Protein AF-A0A1A9Z6Q9-F1 (afdb_monomer)

Foldseek 3Di:
DQDDDDDDDDDDDDDDDDDDDDDDDDDDDPPPPCPVVVVPPQPDPPADAAEDADAPDHDPDPCVPQVSQQVSQQVLCVVLVHDDRGGHCDDDPVDDNLVPDDPVQQQHFYAYPVRHTQGNGNVRCVVPPVNDGPDDDQHHHSVGDRPHPDPD

Secondary structure (DSSP, 8-state):
----------------------------------HHHHTSSPPPTTS--EE--B-SS---S-SSHHHHHHHHHHHHHHHTT--S-------BTTB-GGGSS-GGGTTSPEE-TTS-EEES-HHHHTSSS-S--SS----B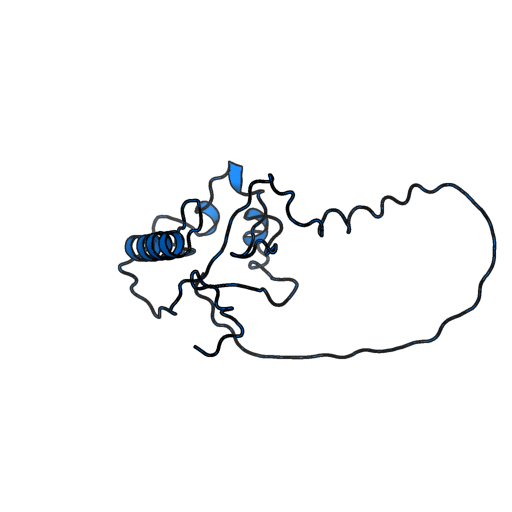BTTS-BTTTS--

InterPro domains:
  IPR010515 Collagenase NC10/endostatin [PF06482] (50-151)
  IPR016186 C-type lectin-like/link domain superfamily [G3DSA:3.10.100.10] (43-152)
  IPR016187 C-type lectin fold [SSF56436] (48-151)

pLDDT: mean 75.84, std 22.82, range [26.97, 97.06]

Organism: Glossina pallidipes (NCBI:txid7398)

Sequence (152 aa):
MIVRHKMGLGTLVPIATPAPPTTIAPPIRIDIQSSNLLNNLPPLLNTPTLRIAALNEPYIGDLQGIRGADFACYRQGRRAGLLGTFKAFLSSRVQNLDSIVRAADRELPVVNTRGDVLFNSWKGIFNGQGGFFSQAPRIYSFSGKNVLTDPL

Structure (mmCIF, N/CA/C/O backbone):
data_AF-A0A1A9Z6Q9-F1
#
_entry.id   AF-A0A1A9Z6Q9-F1
#
loop_
_atom_site.group_PDB
_atom_site.id
_atom_site.type_symbol
_atom_site.label_atom_id
_atom_site.label_alt_id
_atom_site.label_comp_id
_atom_site.label_asym_id
_atom_site.label_entity_id
_atom_site.label_seq_id
_atom_site.pdbx_PDB_ins_code
_atom_site.Cartn_x
_atom_site.Cartn_y
_atom_site.Cartn_z
_atom_site.occupancy
_atom_site.B_iso_or_equiv
_atom_site.auth_seq_id
_atom_site.auth_comp_id
_atom_site.auth_asym_id
_atom_site.auth_atom_id
_atom_site.pdbx_PDB_model_num
ATOM 1 N N . MET A 1 1 ? 2.642 -4.699 -2.115 1.00 37.19 1 MET A N 1
ATOM 2 C CA . MET A 1 1 ? 3.098 -6.015 -1.619 1.00 37.19 1 MET A CA 1
ATOM 3 C C . MET A 1 1 ? 3.019 -7.007 -2.773 1.00 37.19 1 MET A C 1
ATOM 5 O O . MET A 1 1 ? 1.931 -7.191 -3.301 1.00 37.19 1 MET A O 1
ATOM 9 N N . ILE A 1 2 ? 4.151 -7.556 -3.229 1.00 30.45 2 ILE A N 1
ATOM 10 C CA . ILE A 1 2 ? 4.178 -8.693 -4.166 1.00 30.45 2 ILE A CA 1
ATOM 11 C C . ILE A 1 2 ? 4.414 -9.925 -3.299 1.00 30.45 2 ILE A C 1
ATOM 13 O O . ILE A 1 2 ? 5.511 -10.099 -2.781 1.00 30.45 2 ILE A O 1
ATOM 17 N N . VAL A 1 3 ? 3.378 -10.735 -3.084 1.00 29.14 3 VAL A N 1
ATOM 18 C CA . VAL A 1 3 ? 3.515 -12.030 -2.409 1.00 29.14 3 VAL A CA 1
ATOM 19 C C . VAL A 1 3 ? 2.692 -13.057 -3.168 1.00 29.14 3 VAL A C 1
ATOM 21 O O . VAL A 1 3 ? 1.471 -12.966 -3.233 1.00 29.14 3 VAL A O 1
ATOM 24 N N . ARG A 1 4 ? 3.387 -14.056 -3.710 1.00 26.97 4 ARG A N 1
ATOM 25 C CA . ARG A 1 4 ? 2.851 -15.404 -3.887 1.00 26.97 4 ARG A CA 1
ATOM 26 C C . ARG A 1 4 ? 3.452 -16.268 -2.783 1.00 26.97 4 ARG A C 1
ATOM 28 O O . ARG A 1 4 ? 4.666 -16.255 -2.622 1.00 26.97 4 ARG A O 1
ATOM 35 N N . HIS A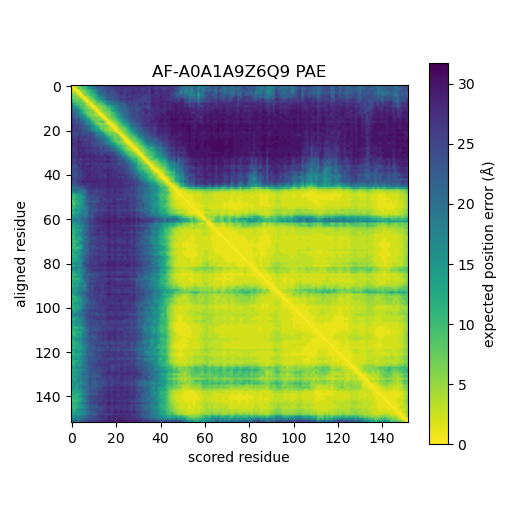 1 5 ? 2.620 -17.016 -2.068 1.00 27.88 5 HIS A N 1
ATOM 36 C CA . HIS A 1 5 ? 2.979 -18.251 -1.360 1.00 27.88 5 HIS A CA 1
ATOM 37 C C . HIS A 1 5 ? 1.819 -19.236 -1.547 1.00 27.88 5 HIS A C 1
ATOM 39 O O . HIS A 1 5 ? 0.667 -18.810 -1.643 1.00 27.88 5 HIS A O 1
ATOM 45 N N . LYS A 1 6 ? 2.116 -20.538 -1.646 1.00 27.81 6 LYS A N 1
ATOM 46 C CA . LYS A 1 6 ? 1.116 -21.594 -1.862 1.00 27.81 6 LYS A CA 1
ATOM 47 C C . LYS A 1 6 ? 1.335 -22.779 -0.908 1.00 27.81 6 LYS A C 1
ATOM 49 O O . LYS A 1 6 ? 2.479 -23.148 -0.672 1.00 27.81 6 LYS A O 1
ATOM 54 N N . MET A 1 7 ? 0.202 -23.405 -0.544 1.00 31.34 7 MET A N 1
ATOM 55 C CA . MET A 1 7 ? -0.038 -24.711 0.122 1.00 31.34 7 MET A CA 1
ATOM 56 C C . MET A 1 7 ? 0.118 -24.726 1.661 1.00 31.34 7 MET A C 1
ATOM 58 O O . MET A 1 7 ? 1.108 -24.230 2.170 1.00 31.34 7 MET A O 1
ATOM 62 N N . GLY A 1 8 ? -0.790 -25.281 2.476 1.00 33.50 8 GLY A N 1
ATOM 63 C CA . GLY A 1 8 ? -1.996 -26.080 2.227 1.00 33.50 8 GLY A CA 1
ATOM 64 C C . GLY A 1 8 ? -2.781 -26.350 3.532 1.00 33.50 8 GLY A C 1
ATOM 65 O O . GLY A 1 8 ? -2.289 -26.081 4.624 1.00 33.50 8 GLY A O 1
ATOM 66 N N . LEU A 1 9 ? -4.022 -26.822 3.365 1.00 38.41 9 LEU A N 1
ATOM 67 C CA . LEU A 1 9 ? -5.091 -27.054 4.350 1.00 38.41 9 LEU A CA 1
ATOM 68 C C . LEU A 1 9 ? -4.751 -28.004 5.518 1.00 38.41 9 LEU A C 1
ATOM 70 O O . LEU A 1 9 ? -4.045 -28.990 5.333 1.00 38.41 9 LEU A O 1
ATOM 74 N N . GLY A 1 10 ? -5.439 -27.805 6.651 1.00 32.44 10 GLY A N 1
ATOM 75 C CA . GLY A 1 10 ? -5.636 -28.828 7.686 1.00 32.44 10 GLY A CA 1
ATOM 76 C C . GLY A 1 10 ? -6.723 -28.447 8.702 1.00 32.44 10 GLY A C 1
ATOM 77 O O . GLY A 1 10 ? -6.461 -27.725 9.655 1.00 32.44 10 GLY A O 1
ATOM 78 N N . THR A 1 11 ? -7.951 -28.913 8.472 1.00 43.56 11 THR A N 1
ATOM 79 C CA . THR A 1 11 ? -9.120 -28.894 9.377 1.00 43.56 11 THR A CA 1
ATOM 80 C C . THR A 1 11 ? -9.084 -30.071 10.348 1.00 43.56 11 THR A C 1
ATOM 82 O O . THR A 1 11 ? -8.776 -31.144 9.853 1.00 43.56 11 THR A O 1
ATOM 85 N N . LEU A 1 12 ? -9.531 -29.929 11.608 1.00 32.19 12 LEU A N 1
ATOM 86 C CA . LEU A 1 12 ? -10.375 -30.912 12.328 1.00 32.19 12 LEU A CA 1
ATOM 87 C C . LEU A 1 12 ? -11.054 -30.276 13.574 1.00 32.19 12 LEU A C 1
ATOM 89 O O . LEU A 1 12 ? -10.412 -29.620 14.386 1.00 32.19 12 LEU A O 1
ATOM 93 N N . VAL A 1 13 ? -12.357 -30.526 13.716 1.00 32.69 13 VAL A N 1
ATOM 94 C CA . VAL A 1 13 ? -13.223 -30.497 14.930 1.00 32.69 13 VAL A CA 1
ATOM 95 C C . VAL A 1 13 ? -13.908 -31.904 14.918 1.00 32.69 13 VAL A C 1
ATOM 97 O O . VAL A 1 13 ? -13.853 -32.508 13.839 1.00 32.69 13 VAL A O 1
ATOM 100 N N . PRO A 1 14 ? -14.591 -32.475 15.952 1.00 44.88 14 PRO A N 1
ATOM 101 C CA . PRO A 1 14 ? -15.122 -31.839 17.168 1.00 44.88 14 PRO A CA 1
ATOM 102 C C . PRO A 1 14 ? -15.319 -32.725 18.457 1.00 44.88 14 PRO A C 1
ATOM 104 O O . PRO A 1 14 ? -14.936 -33.887 18.499 1.00 44.88 14 PRO A O 1
ATOM 107 N N . ILE A 1 15 ? -16.028 -32.139 19.451 1.00 35.69 15 ILE A N 1
ATOM 108 C CA . ILE A 1 15 ? -16.927 -32.699 20.511 1.00 35.69 15 ILE A CA 1
ATOM 109 C C . ILE A 1 15 ? -16.360 -33.296 21.826 1.00 35.69 15 ILE A C 1
ATOM 111 O O . ILE A 1 15 ? -15.715 -34.337 21.831 1.00 35.69 15 ILE A O 1
ATOM 115 N N . ALA A 1 16 ? -16.827 -32.733 22.962 1.00 31.05 16 ALA A N 1
ATOM 116 C CA . ALA A 1 16 ? -17.343 -33.494 24.114 1.00 31.05 16 ALA A CA 1
ATOM 117 C C . ALA A 1 16 ? -18.431 -32.716 24.917 1.00 31.05 16 ALA A C 1
ATOM 119 O O . ALA A 1 16 ? -18.343 -31.510 25.121 1.00 31.05 16 ALA A O 1
ATOM 120 N N . THR A 1 17 ? -19.450 -33.490 25.296 1.00 41.88 17 THR A N 1
ATOM 121 C CA . THR A 1 17 ? -20.782 -33.398 25.958 1.00 41.88 17 THR A CA 1
ATOM 122 C C . THR A 1 17 ? -20.959 -32.494 27.219 1.00 41.88 17 THR A C 1
ATOM 124 O O . THR A 1 17 ? -19.973 -32.208 27.892 1.00 41.88 17 THR A O 1
ATOM 127 N N . PRO A 1 18 ? -22.202 -32.070 27.592 1.00 47.00 18 PRO A N 1
ATOM 128 C CA . PRO A 1 18 ? -22.478 -31.097 28.667 1.00 47.00 18 PRO A CA 1
ATOM 129 C C . PRO A 1 18 ? -22.797 -31.725 30.043 1.00 47.00 18 PRO A C 1
ATOM 131 O O . PRO A 1 18 ? -23.214 -32.879 30.120 1.00 47.00 18 PRO A O 1
ATOM 134 N N . ALA A 1 19 ? -22.692 -30.933 31.123 1.00 43.47 19 ALA A N 1
ATOM 135 C CA . ALA A 1 19 ? -23.147 -31.288 32.479 1.00 43.47 19 ALA A CA 1
ATOM 136 C C . ALA A 1 19 ? -24.051 -30.190 33.116 1.00 43.47 19 ALA A C 1
ATOM 138 O O . ALA A 1 19 ? -23.933 -29.029 32.719 1.00 43.47 19 ALA A O 1
ATOM 139 N N . PRO A 1 20 ? -24.965 -30.534 34.059 1.00 52.41 20 PRO A N 1
ATOM 140 C CA . PRO A 1 20 ? -26.123 -29.719 34.488 1.00 52.41 20 PRO A CA 1
ATOM 141 C C . PRO A 1 20 ? -25.840 -28.724 35.645 1.00 52.41 20 PRO A C 1
ATOM 143 O O . PRO A 1 20 ? -24.726 -28.703 36.165 1.00 52.41 20 PRO A O 1
ATOM 146 N N . PRO A 1 21 ? -26.827 -27.888 36.056 1.00 47.69 21 PRO A N 1
ATOM 147 C CA . PRO A 1 21 ? -26.588 -26.612 36.733 1.00 47.69 21 PRO A CA 1
ATOM 148 C C . PRO A 1 21 ? -26.624 -26.694 38.266 1.00 47.69 21 PRO A C 1
ATOM 150 O O . PRO A 1 21 ? -27.424 -27.434 38.837 1.00 47.69 21 PRO A O 1
ATOM 153 N N . THR A 1 22 ? -25.866 -25.813 38.929 1.00 37.69 22 THR A N 1
ATOM 154 C CA . THR A 1 22 ? -26.071 -25.496 40.351 1.00 37.69 22 THR A CA 1
ATOM 155 C C . THR A 1 22 ? -26.124 -23.983 40.557 1.00 37.69 22 THR A C 1
ATOM 157 O O . THR A 1 22 ? -25.168 -23.257 40.292 1.00 37.69 22 THR A O 1
ATOM 160 N N . THR A 1 23 ? -27.287 -23.526 41.013 1.00 50.69 23 THR A N 1
ATOM 161 C CA . THR A 1 23 ? -27.667 -22.147 41.333 1.00 50.69 23 THR A CA 1
ATOM 162 C C . THR A 1 23 ? -26.996 -21.648 42.611 1.00 50.69 23 THR A C 1
ATOM 164 O O . THR A 1 23 ? -27.280 -22.192 43.674 1.00 50.69 23 THR A O 1
ATOM 167 N N . ILE A 1 24 ? -26.211 -20.565 42.537 1.00 40.47 24 ILE A N 1
ATOM 168 C CA . ILE A 1 24 ? -25.920 -19.650 43.661 1.00 40.47 24 ILE A CA 1
ATOM 169 C C . ILE A 1 24 ? -25.739 -18.224 43.087 1.00 40.47 24 ILE A C 1
ATOM 171 O O . ILE A 1 24 ? -24.957 -18.031 42.159 1.00 40.47 24 ILE A O 1
ATOM 175 N N . ALA A 1 25 ? -26.464 -17.228 43.606 1.00 41.38 25 ALA A N 1
ATOM 176 C CA . ALA A 1 25 ? -26.351 -15.798 43.254 1.00 41.38 25 ALA A CA 1
ATOM 177 C C . ALA A 1 25 ? -25.582 -15.009 44.344 1.00 41.38 25 ALA A C 1
ATOM 179 O O . ALA A 1 25 ? -25.429 -15.529 45.447 1.00 41.38 25 ALA A O 1
ATOM 180 N N . PRO A 1 26 ? -25.283 -13.705 44.169 1.00 48.94 26 PRO A N 1
ATOM 181 C CA . PRO A 1 26 ? -24.398 -13.042 43.206 1.00 48.94 26 PRO A CA 1
ATOM 182 C C . PRO A 1 26 ? -23.168 -12.417 43.923 1.00 48.94 26 PRO A C 1
ATOM 184 O O . PRO A 1 26 ? -23.146 -12.263 45.143 1.00 48.94 26 PRO A O 1
ATOM 187 N N . PRO A 1 27 ? -22.154 -11.954 43.179 1.00 40.78 27 PRO A N 1
ATOM 188 C CA . PRO A 1 27 ? -21.898 -10.514 43.248 1.00 40.78 27 PRO A CA 1
ATOM 189 C C . PRO A 1 27 ? -21.729 -9.926 41.848 1.00 40.78 27 PRO A C 1
ATOM 191 O O . PRO A 1 27 ? -21.252 -10.598 40.935 1.00 40.78 27 PRO A O 1
ATOM 194 N N . ILE A 1 28 ? -22.118 -8.661 41.679 1.00 53.53 28 ILE A N 1
ATOM 195 C CA . ILE A 1 28 ? -21.911 -7.895 40.446 1.00 53.53 28 ILE A CA 1
ATOM 196 C C . ILE A 1 28 ? -20.404 -7.825 40.187 1.00 53.53 28 ILE A C 1
ATOM 198 O O . ILE A 1 28 ? -19.689 -7.003 40.756 1.00 53.53 28 ILE A O 1
ATOM 202 N N . ARG A 1 29 ? -19.913 -8.729 39.341 1.00 44.91 29 ARG A N 1
ATOM 203 C CA . ARG A 1 29 ? -18.608 -8.618 38.706 1.00 44.91 29 ARG A CA 1
ATOM 204 C C . ARG A 1 29 ? -18.844 -7.839 37.426 1.00 44.91 29 ARG A C 1
ATOM 206 O O . ARG A 1 29 ? -19.528 -8.319 36.527 1.00 44.91 29 ARG A O 1
ATOM 213 N N . ILE A 1 30 ? -18.320 -6.620 37.370 1.00 46.00 30 ILE A N 1
ATOM 214 C CA . ILE A 1 30 ? -18.163 -5.907 36.105 1.00 46.00 30 ILE A CA 1
ATOM 215 C C . ILE A 1 30 ? -17.128 -6.722 35.334 1.00 46.00 30 ILE A C 1
ATOM 217 O O . ILE A 1 30 ? -15.929 -6.612 35.579 1.00 46.00 30 ILE A O 1
ATOM 221 N N . ASP A 1 31 ? -17.608 -7.633 34.498 1.00 40.50 31 ASP A N 1
ATOM 222 C CA . ASP A 1 31 ? -16.761 -8.460 33.658 1.00 40.50 31 ASP A CA 1
ATOM 223 C C . ASP A 1 31 ? -16.181 -7.535 32.586 1.00 40.50 31 ASP A C 1
ATOM 225 O O . ASP A 1 31 ? -16.846 -7.162 31.618 1.00 40.50 31 ASP A O 1
ATOM 229 N N . ILE A 1 32 ? -14.936 -7.097 32.782 1.00 45.34 32 ILE A N 1
ATOM 230 C CA . ILE A 1 32 ? -14.158 -6.386 31.765 1.00 45.34 32 ILE A CA 1
ATOM 231 C C . ILE A 1 32 ? -13.729 -7.429 30.716 1.00 45.34 32 ILE A C 1
ATOM 233 O O . ILE A 1 32 ? -12.554 -7.711 30.519 1.00 45.34 32 ILE A O 1
ATOM 237 N N . GLN A 1 33 ? -14.706 -8.039 30.042 1.00 46.81 33 GLN A N 1
ATOM 238 C CA . GLN A 1 33 ? -14.521 -8.869 28.848 1.00 46.81 33 GLN A CA 1
ATOM 239 C C . GLN A 1 33 ? -14.579 -8.016 27.570 1.00 46.81 33 GLN A C 1
ATOM 241 O O . GLN A 1 33 ? -14.944 -8.479 26.492 1.00 46.81 33 GLN A O 1
ATOM 246 N N . SER A 1 34 ? -14.225 -6.736 27.661 1.00 43.78 34 SER A N 1
ATOM 247 C CA . SER A 1 34 ? -14.237 -5.805 26.532 1.00 43.78 34 SER A CA 1
ATOM 248 C C . SER A 1 34 ? -12.977 -5.880 25.660 1.00 43.78 34 SER A C 1
ATOM 250 O O . SER A 1 34 ? -12.968 -5.320 24.566 1.00 43.78 34 SER A O 1
ATOM 252 N N . SER A 1 35 ? -11.937 -6.619 26.060 1.00 49.16 35 SER A N 1
ATOM 253 C CA . SER A 1 35 ? -10.685 -6.720 25.291 1.00 49.16 35 SER A CA 1
ATOM 254 C C . SER A 1 35 ? -10.853 -7.405 23.928 1.00 49.16 35 SER A C 1
ATOM 256 O O . SER A 1 35 ? -10.179 -7.028 22.974 1.00 49.16 35 SER A O 1
ATOM 258 N N . ASN A 1 36 ? -11.792 -8.347 23.792 1.00 49.88 36 ASN A N 1
ATOM 259 C CA . ASN A 1 36 ? -12.060 -9.019 22.512 1.00 49.88 36 ASN A CA 1
ATOM 260 C C . ASN A 1 36 ? -13.033 -8.248 21.607 1.00 49.88 36 ASN A C 1
ATOM 262 O O . ASN A 1 36 ? -13.039 -8.456 20.396 1.00 49.88 36 ASN A O 1
ATOM 266 N N . LEU A 1 37 ? -13.833 -7.337 22.172 1.00 50.47 37 LEU A N 1
ATOM 267 C CA . LEU A 1 37 ? -14.756 -6.496 21.405 1.00 50.47 37 LEU A CA 1
ATOM 268 C C . LEU A 1 37 ? -14.072 -5.236 20.860 1.00 50.47 37 LEU A C 1
ATOM 270 O O . LEU A 1 37 ? -14.434 -4.783 19.778 1.00 50.47 37 LEU A O 1
ATOM 274 N N . LEU A 1 38 ? -13.045 -4.712 21.543 1.00 47.94 38 LEU A N 1
ATOM 275 C CA . LEU A 1 38 ? -12.249 -3.596 21.015 1.00 47.94 38 LEU A CA 1
ATOM 276 C C . LEU A 1 38 ? -11.470 -3.966 19.743 1.00 47.94 38 LEU A C 1
ATOM 278 O O . LEU A 1 38 ? -11.260 -3.107 18.892 1.00 47.94 38 LEU A O 1
ATOM 282 N N . ASN A 1 39 ? -11.079 -5.233 19.592 1.00 54.06 39 ASN A N 1
ATOM 283 C CA . ASN A 1 39 ? -10.263 -5.687 18.461 1.00 54.06 39 ASN A CA 1
ATOM 284 C C . ASN A 1 39 ? -11.080 -5.981 17.190 1.00 54.06 39 ASN A C 1
ATOM 286 O O . ASN A 1 39 ? -10.504 -6.097 16.111 1.00 54.06 39 ASN A O 1
ATOM 290 N N . ASN A 1 40 ? -12.408 -6.087 17.315 1.00 48.06 40 ASN A N 1
ATOM 291 C CA . ASN A 1 40 ? -13.311 -6.510 16.239 1.00 48.06 40 ASN A CA 1
ATOM 292 C C . ASN A 1 40 ? -14.329 -5.436 15.828 1.00 48.06 40 ASN A C 1
ATOM 294 O O . ASN A 1 40 ? -15.210 -5.710 15.011 1.00 48.06 40 ASN A O 1
ATOM 298 N N . LEU A 1 41 ? -14.233 -4.220 16.371 1.00 48.34 41 LEU A N 1
ATOM 299 C CA . LEU A 1 41 ? -15.024 -3.107 15.862 1.00 48.34 41 LEU A CA 1
ATOM 300 C C . LEU A 1 41 ? -14.570 -2.805 14.424 1.00 48.34 41 LEU A C 1
ATOM 302 O O . LEU A 1 41 ? -13.364 -2.662 14.194 1.00 48.34 41 LEU A O 1
ATOM 306 N N . PRO A 1 42 ? -15.493 -2.691 13.447 1.00 54.41 42 PRO A N 1
ATOM 307 C CA . PRO A 1 42 ? -15.139 -2.104 12.163 1.00 54.41 42 PRO A CA 1
ATOM 308 C C . PRO A 1 42 ? -14.473 -0.753 12.447 1.00 54.41 42 PRO A C 1
ATOM 310 O O . PRO A 1 42 ? -14.931 -0.061 13.366 1.00 54.41 42 PRO A O 1
ATOM 313 N N . PRO A 1 43 ? -13.399 -0.383 11.722 1.00 55.25 43 PRO A N 1
ATOM 314 C CA . PRO A 1 43 ? -12.740 0.898 11.928 1.00 55.25 43 PRO A CA 1
ATOM 315 C C . PRO A 1 43 ? -13.820 1.972 11.977 1.00 55.25 43 PRO A C 1
ATOM 317 O O . PRO A 1 43 ? -14.590 2.102 11.019 1.00 55.25 43 PRO A O 1
ATOM 320 N N . LEU A 1 44 ? -13.939 2.672 13.115 1.00 52.41 44 LEU A N 1
ATOM 321 C CA . LEU A 1 44 ? -14.854 3.803 13.205 1.00 52.41 44 LEU A CA 1
ATOM 322 C C . LEU A 1 44 ? -14.553 4.670 11.987 1.00 52.41 44 LEU A C 1
ATOM 324 O O . LEU A 1 44 ? -13.386 4.922 11.695 1.00 52.41 44 LEU A O 1
ATOM 328 N N . LEU A 1 45 ? -15.594 5.102 11.279 1.00 55.88 45 LEU A N 1
ATOM 329 C CA . LEU A 1 45 ? -15.530 5.724 9.950 1.00 55.88 45 LEU A CA 1
ATOM 330 C C . LEU A 1 45 ? -14.566 6.937 9.853 1.00 55.88 45 LEU A C 1
ATOM 332 O O . LEU A 1 45 ? -14.279 7.411 8.760 1.00 55.88 45 LEU A O 1
ATOM 336 N N . ASN A 1 46 ? -14.024 7.393 10.989 1.00 61.88 46 ASN A N 1
ATOM 337 C CA . ASN A 1 46 ? -13.146 8.543 11.157 1.00 61.88 46 ASN A CA 1
ATOM 338 C C . ASN A 1 46 ? -11.758 8.221 11.757 1.00 61.88 46 ASN A C 1
ATOM 340 O O . ASN A 1 46 ? -10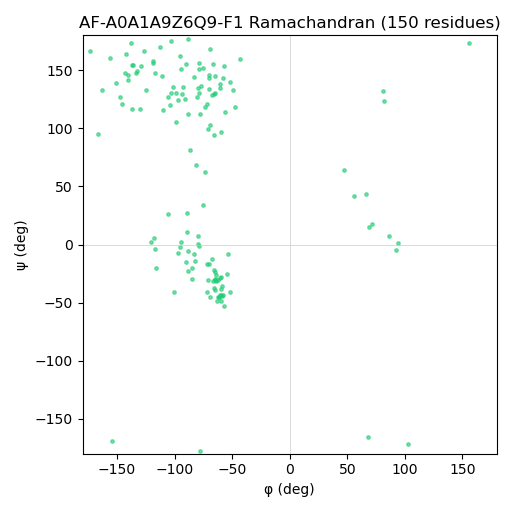.983 9.148 11.989 1.00 61.88 46 ASN A O 1
ATOM 344 N N . THR A 1 47 ? -11.407 6.959 12.040 1.00 75.19 47 THR A N 1
ATOM 345 C CA . THR A 1 47 ? -10.050 6.632 12.515 1.00 75.19 47 THR A CA 1
ATOM 346 C C . THR A 1 47 ? -9.082 6.566 11.333 1.00 75.19 47 THR A C 1
ATOM 348 O O . THR A 1 47 ? -9.354 5.825 10.383 1.00 75.19 47 THR A O 1
ATOM 351 N N . PRO A 1 48 ? -7.955 7.299 11.358 1.00 90.81 48 PRO A N 1
ATOM 352 C CA . PRO A 1 48 ? -6.949 7.204 10.308 1.00 90.81 48 PRO A CA 1
ATOM 353 C C . PRO A 1 48 ? -6.396 5.775 10.228 1.00 90.81 48 PRO A C 1
ATOM 355 O O . PRO A 1 48 ? -6.159 5.124 11.243 1.00 90.81 48 PRO A O 1
ATOM 358 N N . THR A 1 49 ? -6.212 5.273 9.008 1.00 93.56 49 THR A N 1
ATOM 359 C CA . THR A 1 49 ? -5.731 3.908 8.746 1.00 93.56 49 THR A CA 1
ATOM 360 C C . THR A 1 49 ? -4.678 3.914 7.643 1.00 93.56 49 THR A C 1
ATOM 362 O O . THR A 1 49 ? -4.659 4.798 6.782 1.00 93.56 49 THR A O 1
ATOM 365 N N . LEU A 1 50 ? -3.803 2.909 7.649 1.00 95.38 50 LEU A N 1
ATOM 366 C CA . LEU A 1 50 ? -2.832 2.659 6.585 1.00 95.38 50 LEU A CA 1
ATOM 367 C C . LEU A 1 50 ? -3.362 1.568 5.665 1.00 95.38 50 LEU A C 1
ATOM 369 O O . LEU A 1 50 ? -3.755 0.503 6.126 1.00 95.38 50 LEU A O 1
ATOM 373 N N . ARG A 1 51 ? -3.351 1.801 4.354 1.00 95.12 51 ARG A N 1
ATOM 374 C CA . ARG A 1 51 ? -3.932 0.863 3.388 1.00 95.12 51 ARG A CA 1
ATOM 375 C C . ARG A 1 51 ? -2.855 0.100 2.626 1.00 95.12 51 ARG A C 1
ATOM 377 O O . ARG A 1 51 ? -1.990 0.707 1.999 1.00 95.12 51 ARG A O 1
ATOM 384 N N . ILE A 1 52 ? -2.952 -1.227 2.621 1.00 95.12 52 ILE A N 1
ATOM 385 C CA . ILE A 1 52 ? -2.132 -2.114 1.792 1.00 95.12 52 ILE A CA 1
ATOM 386 C C . ILE A 1 52 ? -2.938 -2.585 0.582 1.00 95.12 52 ILE A C 1
ATOM 388 O O . ILE A 1 52 ? -4.093 -3.000 0.691 1.00 95.12 52 ILE A O 1
ATOM 392 N N . ALA A 1 53 ? -2.280 -2.554 -0.575 1.00 95.88 53 ALA A N 1
ATOM 393 C CA . ALA A 1 53 ? -2.766 -3.108 -1.829 1.00 95.88 53 ALA A CA 1
ATOM 394 C C . ALA A 1 53 ? -1.640 -3.857 -2.557 1.00 95.88 53 ALA A C 1
ATOM 396 O O . ALA A 1 53 ? -0.442 -3.576 -2.382 1.00 95.88 53 ALA A O 1
ATOM 397 N N . ALA A 1 54 ? -2.031 -4.810 -3.393 1.00 96.06 54 ALA A N 1
ATOM 398 C CA . ALA A 1 54 ? -1.150 -5.397 -4.391 1.00 96.06 54 ALA A CA 1
ATOM 399 C C . ALA A 1 54 ? -1.234 -4.625 -5.716 1.00 96.06 54 ALA A C 1
ATOM 401 O O . ALA A 1 54 ? -2.243 -3.983 -6.018 1.00 96.06 54 ALA A O 1
ATOM 402 N N . LEU A 1 55 ? -0.171 -4.706 -6.518 1.00 95.00 55 LEU A N 1
ATOM 403 C CA . LEU A 1 55 ? -0.272 -4.330 -7.926 1.00 95.00 55 LEU A CA 1
ATOM 404 C C . LEU A 1 55 ? -1.191 -5.327 -8.650 1.00 95.00 55 LEU A C 1
ATOM 406 O O . LEU A 1 55 ? -1.385 -6.453 -8.193 1.00 95.00 55 LEU A O 1
ATOM 410 N N . ASN A 1 56 ? -1.782 -4.885 -9.754 1.00 93.94 56 ASN A N 1
ATOM 411 C CA . ASN A 1 56 ? -2.738 -5.667 -10.539 1.00 93.94 56 ASN A CA 1
ATOM 412 C C . ASN A 1 56 ? -2.100 -6.883 -11.208 1.00 93.94 56 ASN A C 1
ATOM 414 O O . ASN A 1 56 ? -2.758 -7.908 -11.364 1.00 93.94 56 ASN A O 1
ATOM 418 N N . GLU A 1 57 ? -0.824 -6.768 -11.561 1.00 89.94 57 GLU A N 1
ATOM 419 C CA . GLU A 1 57 ? -0.030 -7.817 -12.178 1.00 89.94 57 GLU A CA 1
ATOM 420 C C . GLU A 1 57 ? 1.139 -8.213 -11.258 1.00 89.94 57 GLU A C 1
ATOM 422 O O . GLU A 1 57 ? 1.677 -7.369 -10.528 1.00 89.94 57 GLU A O 1
ATOM 427 N N . PRO A 1 58 ? 1.563 -9.490 -11.271 1.00 88.75 58 PRO A N 1
ATOM 428 C CA . PRO A 1 58 ? 2.800 -9.896 -10.622 1.00 88.75 58 PRO A CA 1
ATOM 429 C C . PRO A 1 58 ? 4.012 -9.344 -11.386 1.00 88.75 58 PRO A C 1
ATOM 431 O O . PRO A 1 58 ? 4.015 -9.285 -12.614 1.00 88.75 58 PRO A O 1
ATOM 434 N N . TYR A 1 59 ? 5.077 -9.007 -10.658 1.00 85.25 59 TYR A N 1
ATOM 435 C CA . TYR A 1 59 ? 6.348 -8.576 -11.244 1.00 85.25 59 TYR A CA 1
ATOM 436 C C . TYR A 1 59 ? 7.484 -9.453 -10.725 1.00 85.25 59 TYR A C 1
ATOM 438 O O . TYR A 1 59 ? 7.575 -9.710 -9.526 1.00 85.25 59 TYR A O 1
ATOM 446 N N . ILE A 1 60 ? 8.336 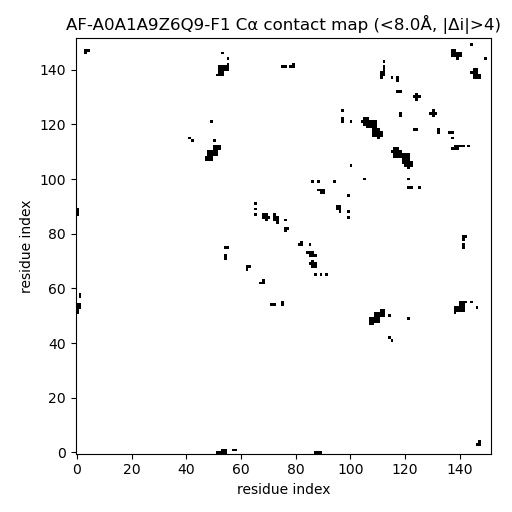-9.913 -11.643 1.00 76.12 60 ILE A N 1
ATOM 447 C CA . ILE A 1 60 ? 9.447 -10.840 -11.363 1.00 76.12 60 ILE A CA 1
ATOM 448 C C . ILE A 1 60 ? 10.737 -10.067 -11.012 1.00 76.12 60 ILE A C 1
ATOM 450 O O . ILE A 1 60 ? 11.665 -10.619 -10.431 1.00 76.12 60 ILE A O 1
ATOM 454 N N . GLY A 1 61 ? 10.784 -8.766 -11.305 1.00 74.06 61 GLY A N 1
ATOM 455 C CA . GLY A 1 61 ? 11.935 -7.899 -11.072 1.00 74.06 61 GLY A CA 1
ATOM 456 C C . GLY A 1 61 ? 11.919 -6.698 -12.016 1.00 74.06 61 GLY A C 1
ATOM 457 O O . GLY A 1 61 ? 11.055 -6.606 -12.881 1.00 74.06 61 GLY A O 1
ATOM 458 N N . ASP A 1 62 ? 12.857 -5.777 -11.796 1.00 71.44 62 ASP A N 1
ATOM 459 C CA . ASP A 1 62 ? 13.080 -4.543 -12.564 1.00 71.44 62 ASP A CA 1
ATOM 460 C C . ASP A 1 62 ? 11.832 -3.694 -12.873 1.00 71.44 62 ASP A C 1
ATOM 462 O O . ASP A 1 62 ? 11.459 -3.424 -14.012 1.00 71.44 62 ASP A O 1
ATOM 466 N N . LEU A 1 63 ? 11.217 -3.174 -11.811 1.00 83.00 63 LEU A N 1
ATOM 467 C CA . LEU A 1 63 ? 10.258 -2.071 -11.903 1.00 83.00 63 LEU A CA 1
ATOM 468 C C . LEU A 1 63 ? 10.961 -0.719 -12.140 1.00 83.00 63 LEU A C 1
ATOM 470 O O . LEU A 1 63 ? 10.512 0.286 -11.603 1.00 83.00 63 LEU A O 1
ATOM 474 N N . GLN A 1 64 ? 12.082 -0.673 -12.873 1.00 88.00 64 GLN A N 1
ATOM 475 C CA . GLN A 1 64 ? 12.928 0.524 -13.009 1.00 88.00 64 GLN A CA 1
ATOM 476 C C . GLN A 1 64 ? 13.383 1.060 -11.635 1.00 88.00 64 GLN A C 1
ATOM 478 O O . GLN A 1 64 ? 13.365 2.261 -11.341 1.00 88.00 64 GLN A O 1
ATOM 483 N N . GLY A 1 65 ? 13.748 0.131 -10.747 1.00 87.88 65 GLY A N 1
ATOM 484 C CA . GLY A 1 65 ? 14.085 0.405 -9.350 1.00 87.88 65 GLY A CA 1
ATOM 485 C C . GLY A 1 65 ? 12.898 0.857 -8.485 1.00 87.88 65 GLY A C 1
ATOM 486 O O . GLY A 1 65 ? 11.730 0.733 -8.846 1.00 87.88 65 GLY A O 1
ATOM 487 N N . ILE A 1 66 ? 13.199 1.402 -7.299 1.00 89.62 66 ILE A N 1
ATOM 488 C CA . ILE A 1 66 ? 12.167 1.810 -6.326 1.00 89.62 66 ILE A CA 1
ATOM 489 C C . ILE A 1 66 ? 11.255 2.922 -6.862 1.00 89.62 66 ILE A C 1
ATOM 491 O O . ILE A 1 66 ? 10.078 2.971 -6.523 1.00 89.62 66 ILE A O 1
ATOM 495 N N . ARG A 1 67 ? 11.773 3.792 -7.741 1.00 90.75 67 ARG A N 1
ATOM 496 C CA . ARG A 1 67 ? 11.005 4.905 -8.317 1.00 90.75 67 ARG A CA 1
ATOM 497 C C . ARG A 1 67 ? 9.918 4.419 -9.268 1.00 90.75 67 ARG A C 1
ATOM 499 O O . ARG A 1 67 ? 8.793 4.902 -9.174 1.00 90.75 67 ARG A O 1
ATOM 506 N N . GLY A 1 68 ? 10.223 3.477 -10.161 1.00 92.81 68 GLY A N 1
ATOM 507 C CA . GLY A 1 68 ? 9.197 2.929 -11.046 1.00 92.81 68 GLY A CA 1
ATOM 508 C C . GLY A 1 68 ? 8.208 2.033 -10.293 1.00 92.81 68 GLY A C 1
ATOM 509 O O . GLY A 1 68 ? 7.016 2.064 -10.599 1.00 92.81 68 GLY A O 1
ATOM 510 N N . ALA A 1 69 ? 8.644 1.350 -9.227 1.00 92.88 69 ALA A N 1
ATOM 511 C CA . ALA A 1 69 ? 7.742 0.633 -8.324 1.00 92.88 69 ALA A CA 1
ATOM 512 C C . ALA A 1 69 ? 6.763 1.582 -7.599 1.00 92.88 69 ALA A C 1
ATOM 514 O O . ALA A 1 69 ? 5.552 1.353 -7.624 1.00 92.88 69 ALA A O 1
ATOM 515 N N . ASP A 1 70 ? 7.262 2.679 -7.018 1.00 92.81 70 ASP A N 1
ATOM 516 C CA . ASP A 1 70 ? 6.439 3.738 -6.415 1.00 92.81 70 ASP A CA 1
ATOM 517 C C . ASP A 1 70 ? 5.467 4.336 -7.443 1.00 92.81 70 ASP A C 1
ATOM 519 O O . ASP A 1 70 ? 4.285 4.529 -7.153 1.00 92.81 70 ASP A O 1
ATOM 523 N N . PHE A 1 71 ? 5.936 4.591 -8.668 1.00 94.06 71 PHE A N 1
ATOM 524 C CA . PHE A 1 71 ? 5.101 5.130 -9.738 1.00 94.06 71 PHE A CA 1
ATOM 525 C C . PHE A 1 71 ? 3.988 4.160 -10.160 1.00 94.06 71 PHE A C 1
ATOM 527 O O . PHE A 1 71 ? 2.853 4.586 -10.389 1.00 94.06 71 PHE A O 1
ATOM 534 N N . ALA A 1 72 ? 4.270 2.855 -10.217 1.00 94.75 72 ALA A N 1
ATOM 535 C CA . ALA A 1 72 ? 3.260 1.835 -10.479 1.00 94.75 72 ALA A CA 1
ATOM 536 C C . ALA A 1 72 ? 2.176 1.828 -9.389 1.00 94.75 72 ALA A C 1
ATOM 538 O O . ALA A 1 72 ? 0.986 1.840 -9.716 1.00 94.75 72 ALA A O 1
ATOM 539 N N . CYS A 1 73 ? 2.576 1.894 -8.113 1.00 95.25 73 CYS A N 1
ATOM 540 C CA . CYS A 1 73 ? 1.659 2.006 -6.978 1.00 95.25 73 CYS A CA 1
ATOM 541 C C . CYS A 1 73 ? 0.799 3.274 -7.057 1.00 95.25 73 CYS A C 1
ATOM 543 O O . CYS A 1 73 ? -0.424 3.190 -6.943 1.00 95.25 73 CYS A O 1
ATOM 545 N N . TYR A 1 74 ? 1.414 4.432 -7.312 1.00 95.06 74 TYR A N 1
ATOM 546 C CA . TYR A 1 74 ? 0.706 5.701 -7.483 1.00 95.06 74 TYR A CA 1
ATOM 547 C C . TYR A 1 74 ? -0.337 5.618 -8.604 1.00 95.06 74 TYR A C 1
ATOM 549 O O . TYR A 1 74 ? -1.515 5.906 -8.393 1.00 95.06 74 TYR A O 1
ATOM 557 N N . ARG A 1 75 ? 0.079 5.182 -9.798 1.00 96.12 75 ARG A N 1
ATOM 558 C CA . ARG A 1 75 ? -0.783 5.134 -10.984 1.00 96.12 75 ARG A CA 1
ATOM 559 C C . ARG A 1 75 ? -1.966 4.189 -10.791 1.00 96.12 75 ARG A C 1
ATOM 561 O O . ARG A 1 75 ? -3.086 4.543 -11.155 1.00 96.12 75 ARG A O 1
ATOM 568 N N . GLN A 1 76 ? -1.733 2.990 -10.258 1.00 96.94 76 GLN A N 1
ATOM 569 C CA . GLN A 1 76 ? -2.801 2.009 -10.061 1.00 96.94 76 GLN A CA 1
ATOM 570 C C . GLN A 1 76 ? -3.742 2.415 -8.918 1.00 96.94 76 GLN A C 1
ATOM 572 O O . GLN A 1 76 ? -4.955 2.347 -9.100 1.00 96.94 76 GLN A O 1
ATOM 577 N N . GLY A 1 77 ? -3.218 2.942 -7.805 1.00 96.06 77 GLY A N 1
ATOM 578 C CA . GLY A 1 77 ? -4.038 3.465 -6.707 1.00 96.06 77 GLY A CA 1
ATOM 579 C C . GLY A 1 77 ? -4.961 4.601 -7.139 1.00 96.06 77 GLY A C 1
ATOM 580 O O . GLY A 1 77 ? -6.151 4.579 -6.830 1.00 96.06 77 GLY A O 1
ATOM 581 N N . ARG A 1 78 ? -4.448 5.539 -7.947 1.00 95.88 78 ARG A N 1
ATOM 582 C CA . ARG A 1 78 ? -5.257 6.614 -8.540 1.00 95.88 78 ARG A CA 1
ATOM 583 C C . ARG A 1 78 ? -6.365 6.083 -9.448 1.00 95.88 78 ARG A C 1
ATOM 585 O O . ARG A 1 78 ? -7.495 6.544 -9.341 1.00 95.88 78 ARG A O 1
ATOM 592 N N . ARG A 1 79 ? -6.063 5.109 -10.315 1.00 97.06 79 ARG A N 1
ATOM 593 C CA . ARG A 1 79 ? -7.061 4.481 -11.205 1.00 97.06 79 ARG A CA 1
ATOM 594 C C . ARG A 1 79 ? -8.141 3.717 -10.441 1.00 97.06 79 ARG A C 1
ATOM 596 O O . ARG A 1 79 ? -9.269 3.658 -10.906 1.00 97.06 79 ARG A O 1
ATOM 603 N N . ALA A 1 80 ? -7.801 3.172 -9.277 1.00 95.69 80 ALA A N 1
ATOM 604 C CA . ALA A 1 80 ? -8.742 2.509 -8.380 1.00 95.69 80 ALA A CA 1
ATOM 605 C C . ALA A 1 80 ? -9.580 3.486 -7.531 1.00 95.69 80 ALA A C 1
ATOM 607 O O . ALA A 1 80 ? -10.370 3.043 -6.703 1.00 95.69 80 ALA A O 1
ATOM 608 N N . GLY A 1 81 ? -9.393 4.804 -7.680 1.00 95.00 81 GLY A N 1
ATOM 609 C CA . GLY A 1 81 ? -10.110 5.810 -6.891 1.00 95.00 81 GLY A CA 1
ATOM 610 C C . GLY A 1 81 ? -9.715 5.845 -5.411 1.00 95.00 81 GLY A C 1
ATOM 611 O O . GLY A 1 81 ? -10.424 6.441 -4.604 1.00 95.00 81 GLY A O 1
ATOM 612 N N . LEU A 1 82 ? -8.594 5.222 -5.029 1.00 91.12 82 LEU A N 1
ATOM 613 C CA . LEU A 1 82 ? -8.131 5.225 -3.645 1.00 91.12 82 LEU A CA 1
ATOM 614 C C . LEU A 1 82 ? -7.446 6.556 -3.316 1.00 91.12 82 LEU A C 1
ATOM 616 O O . LEU A 1 82 ? -6.554 7.019 -4.031 1.00 91.12 82 LEU A O 1
ATOM 620 N N . LEU A 1 83 ? -7.859 7.160 -2.203 1.00 87.00 83 LEU A N 1
ATOM 621 C CA . LEU A 1 83 ? -7.276 8.395 -1.688 1.00 87.00 83 LEU A CA 1
ATOM 622 C C . LEU A 1 83 ? -5.956 8.115 -0.953 1.00 87.00 83 LEU A C 1
ATOM 624 O O . LEU A 1 83 ? -5.766 7.047 -0.370 1.00 87.00 83 LEU A O 1
ATOM 628 N N . GLY A 1 84 ? -5.055 9.099 -0.961 1.00 87.56 84 GLY A N 1
ATOM 629 C CA . GLY A 1 84 ? -3.753 9.025 -0.295 1.00 87.56 84 GLY A CA 1
ATOM 630 C C . GLY A 1 84 ? -2.578 8.768 -1.242 1.00 87.56 84 GLY A C 1
ATOM 631 O O . GLY A 1 84 ? -2.699 8.836 -2.465 1.00 87.56 84 GLY A O 1
ATOM 632 N N . THR A 1 85 ? -1.407 8.518 -0.651 1.00 89.38 85 THR A N 1
ATOM 633 C CA . THR A 1 85 ? -0.160 8.253 -1.383 1.00 89.38 85 THR A CA 1
ATOM 634 C C . THR A 1 85 ? 0.225 6.792 -1.219 1.00 89.38 85 THR A C 1
ATOM 636 O O . THR A 1 85 ? 0.543 6.357 -0.116 1.00 89.38 85 THR A O 1
ATOM 639 N N . PHE A 1 86 ? 0.236 6.045 -2.321 1.00 94.69 86 PHE A N 1
ATOM 640 C CA . PHE A 1 86 ? 0.700 4.661 -2.331 1.00 94.69 86 PHE A CA 1
ATOM 641 C C . PHE A 1 86 ? 2.178 4.597 -2.706 1.00 94.69 86 PHE A C 1
ATOM 643 O O . PHE A 1 86 ? 2.589 5.156 -3.722 1.00 94.69 86 PHE A O 1
ATOM 650 N N . LYS A 1 87 ? 2.953 3.887 -1.886 1.00 93.94 87 LYS A N 1
ATOM 651 C CA . LYS A 1 87 ? 4.368 3.580 -2.111 1.00 93.94 87 LYS A CA 1
ATOM 652 C C . LYS A 1 87 ? 4.589 2.079 -2.209 1.00 93.94 87 LYS A C 1
ATOM 654 O O . LYS A 1 87 ? 3.803 1.288 -1.683 1.00 93.94 87 LYS A O 1
ATOM 659 N N . ALA A 1 88 ? 5.666 1.696 -2.876 1.00 93.75 88 ALA A N 1
ATOM 660 C CA . ALA A 1 88 ? 6.085 0.318 -2.986 1.00 93.75 88 ALA A CA 1
ATOM 661 C C . ALA A 1 88 ? 6.492 -0.225 -1.611 1.00 93.75 88 ALA A C 1
ATOM 663 O O . ALA A 1 88 ? 7.309 0.356 -0.903 1.00 93.75 88 ALA A O 1
ATOM 664 N N . PHE A 1 89 ? 5.939 -1.382 -1.251 1.00 93.31 89 PHE A N 1
ATOM 665 C CA . PHE A 1 89 ? 6.336 -2.136 -0.060 1.00 93.31 89 PHE A CA 1
ATOM 666 C C . PHE A 1 89 ? 7.598 -2.954 -0.373 1.00 93.31 89 PHE A C 1
ATOM 668 O O . PHE A 1 89 ? 7.526 -4.170 -0.537 1.00 93.31 89 PHE A O 1
ATOM 675 N N . LEU A 1 90 ? 8.722 -2.263 -0.572 1.00 90.00 90 LEU A N 1
ATOM 676 C CA . LEU A 1 90 ? 10.030 -2.828 -0.918 1.00 90.00 90 LEU A CA 1
ATOM 677 C C . LEU A 1 90 ? 11.127 -2.076 -0.158 1.00 90.00 90 LEU A C 1
ATOM 679 O O . LEU A 1 90 ? 11.054 -0.857 -0.016 1.00 90.00 90 LEU A O 1
ATOM 683 N N . SER A 1 91 ? 12.155 -2.787 0.306 1.00 88.12 91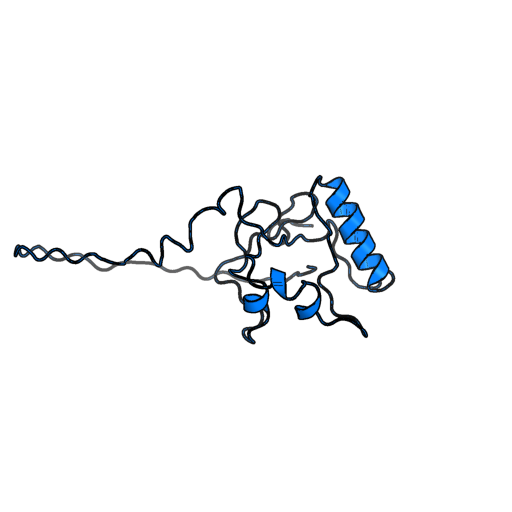 SER A N 1
ATOM 684 C CA . SER A 1 91 ? 13.388 -2.139 0.750 1.00 88.12 91 SER A CA 1
ATOM 685 C C . SER A 1 91 ? 14.204 -1.684 -0.462 1.00 88.12 91 SER A C 1
ATOM 687 O O . SER A 1 91 ? 14.137 -2.254 -1.552 1.00 88.12 91 SER A O 1
ATOM 689 N N . SER A 1 92 ? 14.997 -0.637 -0.273 1.00 84.81 92 SER A N 1
ATOM 690 C CA . SER A 1 92 ? 15.966 -0.148 -1.248 1.00 84.81 92 SER A CA 1
ATOM 691 C C . SER A 1 92 ? 17.266 0.229 -0.541 1.00 84.81 92 SER A C 1
ATOM 693 O O . SER A 1 92 ? 17.323 0.268 0.685 1.00 84.81 92 SER A O 1
ATOM 695 N N . ARG A 1 93 ? 18.310 0.571 -1.307 1.00 83.56 93 ARG A N 1
ATOM 696 C CA . ARG A 1 93 ? 19.615 0.989 -0.755 1.00 83.56 93 ARG A CA 1
ATOM 697 C C . ARG A 1 93 ? 19.524 2.150 0.244 1.00 83.56 93 ARG A C 1
ATOM 699 O O . ARG A 1 93 ? 20.414 2.299 1.067 1.00 83.56 93 ARG A O 1
ATOM 706 N N . VAL A 1 94 ? 18.485 2.980 0.139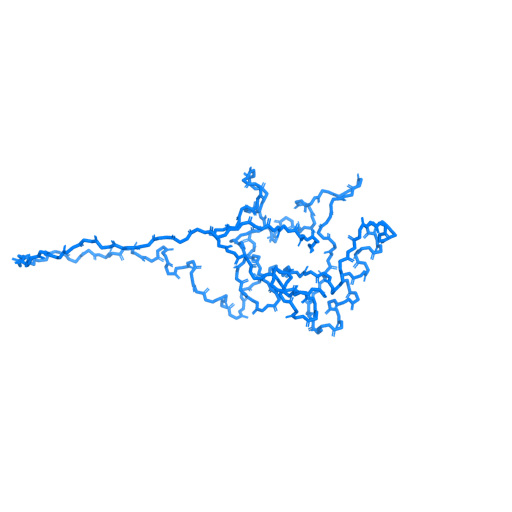 1.00 85.00 94 VAL A N 1
ATOM 707 C CA . VAL A 1 94 ? 18.323 4.217 0.920 1.00 85.00 94 VAL A CA 1
ATOM 708 C C . VAL A 1 94 ? 17.094 4.207 1.831 1.00 85.00 94 VAL A C 1
ATOM 710 O O . VAL A 1 94 ? 16.881 5.165 2.567 1.00 85.00 94 VAL A O 1
ATOM 713 N N . GLN A 1 95 ? 16.263 3.162 1.778 1.00 85.69 95 GLN A N 1
ATOM 714 C CA . GLN A 1 95 ? 15.025 3.095 2.552 1.00 85.69 95 GLN A CA 1
ATOM 715 C C . GLN A 1 95 ? 14.729 1.660 2.982 1.00 85.69 95 GLN A C 1
ATOM 717 O O . GLN A 1 95 ? 14.555 0.773 2.145 1.00 85.69 95 GLN A O 1
ATOM 722 N N . ASN A 1 96 ? 14.629 1.459 4.293 1.00 88.56 96 ASN A N 1
ATOM 723 C CA . ASN A 1 96 ? 14.174 0.207 4.882 1.00 88.56 96 ASN A CA 1
ATOM 724 C C . ASN A 1 96 ? 12.646 0.107 4.820 1.00 88.56 96 ASN A C 1
ATOM 726 O O . ASN A 1 96 ? 11.943 1.116 4.755 1.00 88.56 96 ASN A O 1
ATOM 730 N N . LEU A 1 97 ? 12.132 -1.123 4.854 1.00 88.69 97 LEU A N 1
ATOM 731 C CA . LEU A 1 97 ? 10.691 -1.373 4.794 1.00 88.69 97 LEU A CA 1
ATOM 732 C C . LEU A 1 97 ? 9.942 -0.686 5.939 1.00 88.69 97 LEU A C 1
ATOM 734 O O . LEU A 1 97 ? 8.935 -0.038 5.693 1.00 88.69 97 LEU A O 1
ATOM 738 N N . ASP A 1 98 ? 10.450 -0.768 7.165 1.00 89.19 98 ASP A N 1
ATOM 739 C CA . ASP A 1 98 ? 9.825 -0.220 8.373 1.00 89.19 98 ASP A CA 1
ATOM 740 C C . ASP A 1 98 ? 9.727 1.318 8.371 1.00 89.19 98 ASP A C 1
ATOM 742 O O . ASP A 1 98 ? 8.848 1.889 9.025 1.00 89.19 98 ASP A O 1
ATOM 746 N N . SER A 1 99 ? 10.584 1.997 7.601 1.00 90.38 99 SER A N 1
ATOM 747 C CA . SER A 1 99 ? 10.659 3.457 7.524 1.00 90.38 99 SER A CA 1
ATOM 748 C C . SER A 1 99 ? 9.847 4.087 6.389 1.00 90.38 99 SER A C 1
ATOM 750 O O . SER A 1 99 ? 9.838 5.312 6.262 1.00 90.38 99 SER A O 1
ATOM 752 N N . ILE A 1 100 ? 9.117 3.291 5.596 1.00 91.00 100 ILE A N 1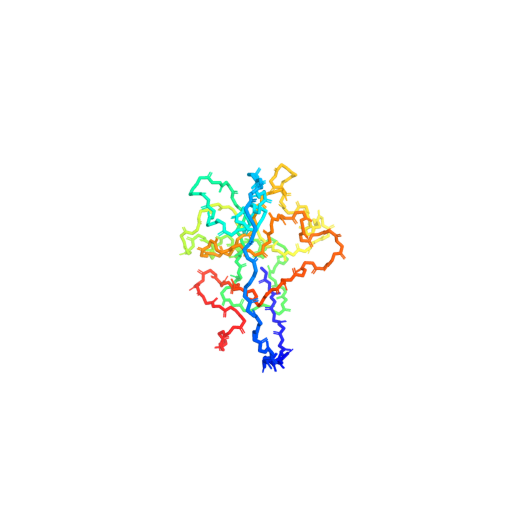
ATOM 753 C CA . ILE A 1 100 ? 8.198 3.798 4.557 1.00 91.00 100 ILE A CA 1
ATOM 754 C C . ILE A 1 100 ? 7.104 4.685 5.169 1.00 91.00 100 ILE A C 1
ATOM 756 O O . ILE A 1 100 ? 6.737 5.711 4.590 1.00 91.00 100 ILE A O 1
ATOM 760 N N . VAL A 1 101 ? 6.605 4.305 6.348 1.00 92.69 101 VAL A N 1
ATOM 761 C CA . VAL A 1 101 ? 5.574 5.037 7.090 1.00 92.69 101 VAL A CA 1
ATOM 762 C C . VAL A 1 101 ? 6.221 6.003 8.086 1.00 92.69 101 VAL A C 1
ATOM 764 O O . VAL A 1 101 ? 7.167 5.657 8.811 1.00 92.69 101 VAL A O 1
ATOM 767 N N . ARG A 1 102 ? 5.688 7.231 8.131 1.00 92.56 102 ARG A N 1
ATOM 768 C CA . ARG A 1 102 ? 6.125 8.289 9.055 1.00 92.56 102 ARG A CA 1
ATOM 769 C C . ARG A 1 102 ? 5.992 7.809 10.493 1.00 92.56 102 ARG A C 1
ATOM 771 O O . ARG A 1 102 ? 5.022 7.142 10.822 1.00 92.56 102 ARG A O 1
ATOM 778 N N . ALA A 1 103 ? 6.932 8.189 11.358 1.00 93.12 103 ALA A N 1
ATOM 779 C CA . ALA A 1 103 ? 6.971 7.719 12.745 1.00 93.12 103 ALA A CA 1
ATOM 780 C C . ALA A 1 103 ? 5.641 7.915 13.501 1.00 93.12 103 ALA A C 1
ATOM 782 O O . ALA A 1 103 ? 5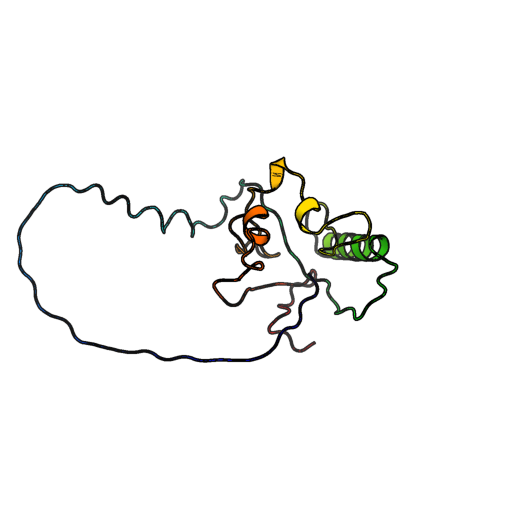.207 6.995 14.187 1.00 93.12 103 ALA A O 1
ATOM 783 N N . ALA A 1 104 ? 4.974 9.059 13.309 1.00 93.69 104 ALA A N 1
ATOM 784 C CA . ALA A 1 104 ? 3.690 9.381 13.938 1.00 93.69 104 ALA A CA 1
ATOM 785 C C . ALA A 1 104 ? 2.537 8.449 13.519 1.00 93.69 104 ALA A C 1
ATOM 787 O O . ALA A 1 104 ? 1.612 8.232 14.292 1.00 93.69 104 ALA A O 1
ATOM 788 N N . ASP A 1 105 ? 2.619 7.859 12.325 1.00 93.44 105 ASP A N 1
ATOM 789 C CA . ASP A 1 105 ? 1.554 7.037 11.749 1.00 93.44 105 ASP A CA 1
ATOM 790 C C . ASP A 1 105 ? 1.770 5.536 12.019 1.00 93.44 105 ASP A C 1
ATOM 792 O O . ASP A 1 105 ? 0.960 4.704 11.620 1.00 93.44 105 ASP A O 1
ATOM 796 N N . ARG A 1 106 ? 2.869 5.142 12.682 1.00 94.50 106 ARG A N 1
ATOM 797 C CA . ARG A 1 106 ? 3.240 3.719 12.821 1.00 94.50 106 ARG A CA 1
ATOM 798 C C . ARG A 1 106 ? 2.353 2.923 13.775 1.00 94.50 106 ARG A C 1
ATOM 800 O O . ARG A 1 106 ? 2.376 1.695 13.720 1.00 94.50 106 ARG A O 1
ATOM 807 N N . GLU A 1 107 ? 1.595 3.604 14.626 1.00 94.62 107 GLU A N 1
ATOM 808 C CA . GLU A 1 107 ? 0.614 2.979 15.519 1.00 94.62 107 GLU A CA 1
ATOM 809 C C . GLU A 1 107 ? -0.769 2.834 14.853 1.00 94.62 107 GLU A C 1
ATOM 811 O O . GLU A 1 107 ? -1.659 2.210 15.421 1.00 94.62 107 GLU A O 1
ATOM 816 N N . LEU A 1 108 ? -0.958 3.365 13.634 1.00 94.38 108 LEU A N 1
ATOM 817 C CA . LEU A 1 108 ? -2.224 3.246 12.911 1.00 94.38 108 LEU A CA 1
ATOM 818 C C . LEU A 1 108 ? -2.468 1.810 12.429 1.00 94.38 108 LEU A C 1
ATOM 820 O O . LEU A 1 108 ? -1.527 1.161 11.951 1.00 94.38 108 LEU A O 1
ATOM 824 N N . PRO A 1 109 ? -3.730 1.341 12.455 1.00 94.56 109 PRO A N 1
ATOM 825 C CA . PRO A 1 109 ? -4.084 0.024 11.955 1.00 94.56 109 PRO A CA 1
ATOM 826 C C . PRO A 1 109 ? -3.846 -0.070 10.452 1.00 94.56 109 PRO A C 1
ATOM 828 O O . PRO A 1 109 ? -4.046 0.883 9.690 1.00 94.56 109 PRO A O 1
ATOM 831 N N . VAL A 1 110 ? -3.433 -1.259 10.028 1.00 94.00 110 VAL A N 1
ATOM 832 C CA . VAL A 1 110 ? -3.132 -1.565 8.635 1.00 94.00 110 VAL A CA 1
ATOM 833 C C . VAL A 1 110 ? -4.281 -2.378 8.062 1.00 94.00 110 VAL A C 1
ATOM 835 O O . VAL A 1 110 ? -4.570 -3.468 8.547 1.00 94.00 110 VAL A O 1
ATOM 838 N N . VAL A 1 111 ? -4.927 -1.859 7.023 1.00 94.19 111 VAL A N 1
ATOM 839 C CA . VAL A 1 111 ? -6.130 -2.423 6.401 1.00 94.19 111 VAL A CA 1
ATOM 840 C C . VAL A 1 111 ? -5.896 -2.784 4.934 1.00 94.19 111 VAL A C 1
ATOM 842 O O . VAL A 1 111 ? -5.009 -2.240 4.274 1.00 94.19 111 VAL A O 1
ATOM 845 N N . ASN A 1 112 ? -6.710 -3.682 4.382 1.00 94.75 112 ASN A N 1
ATOM 846 C CA . ASN A 1 112 ? -6.742 -3.954 2.941 1.00 94.75 112 ASN A CA 1
ATOM 847 C C . ASN A 1 112 ? -7.516 -2.861 2.170 1.00 94.75 112 ASN A C 1
ATOM 849 O O . ASN A 1 112 ? -8.015 -1.898 2.753 1.00 94.75 112 ASN A O 1
ATOM 853 N N . THR A 1 113 ? -7.676 -2.989 0.847 1.00 93.06 113 THR A N 1
ATOM 854 C CA . THR A 1 113 ? -8.428 -2.004 0.037 1.00 93.06 113 THR A CA 1
ATOM 855 C C . THR A 1 113 ? -9.933 -1.955 0.311 1.00 93.06 113 THR A C 1
ATOM 857 O O . THR A 1 113 ? -10.575 -0.980 -0.068 1.00 93.06 113 THR A O 1
ATOM 860 N N . ARG A 1 114 ? -10.485 -2.936 1.032 1.00 92.88 114 ARG A N 1
ATOM 861 C CA . ARG A 1 114 ? -11.890 -2.980 1.467 1.00 92.88 114 ARG A CA 1
ATOM 862 C C . ARG A 1 114 ? -12.104 -2.480 2.899 1.00 92.88 114 ARG A C 1
ATOM 864 O O . ARG A 1 114 ? -13.240 -2.273 3.294 1.00 92.88 114 ARG A O 1
ATOM 871 N N . GLY A 1 115 ? -11.025 -2.211 3.637 1.00 91.62 115 GLY A N 1
ATOM 872 C CA . GLY A 1 115 ? -11.078 -1.732 5.020 1.00 91.62 115 GLY A CA 1
ATOM 873 C C . GLY A 1 115 ? -10.981 -2.830 6.079 1.00 91.62 115 GLY A C 1
ATOM 874 O O . GLY A 1 115 ? -10.995 -2.502 7.261 1.00 91.62 115 GLY A O 1
ATOM 875 N N . ASP A 1 116 ? -10.824 -4.101 5.693 1.00 92.19 116 ASP A N 1
ATOM 876 C CA . ASP A 1 116 ? -10.593 -5.171 6.666 1.00 92.19 116 ASP A CA 1
ATOM 877 C C . ASP A 1 116 ? -9.192 -5.022 7.268 1.00 92.19 116 ASP A C 1
ATOM 879 O O . ASP A 1 116 ? -8.213 -4.832 6.535 1.00 92.19 116 ASP A O 1
ATOM 883 N N . VAL A 1 117 ? -9.089 -5.141 8.591 1.00 92.75 117 VAL A N 1
ATOM 884 C CA . VAL A 1 117 ? -7.815 -5.071 9.312 1.00 92.75 117 VAL A CA 1
ATOM 885 C C . VAL A 1 117 ? -6.943 -6.279 8.962 1.00 92.75 117 VAL A C 1
ATOM 887 O O . VAL A 1 117 ? -7.368 -7.430 9.038 1.00 92.75 117 VAL A O 1
ATOM 890 N N . LEU A 1 118 ? -5.704 -5.990 8.569 1.00 92.62 118 LEU A N 1
ATOM 891 C CA . LEU A 1 118 ? -4.636 -6.954 8.317 1.00 92.62 118 LEU A CA 1
ATOM 892 C C . LEU A 1 118 ? -3.674 -7.033 9.506 1.00 92.62 118 LEU A C 1
ATOM 894 O O . LEU A 1 118 ? -3.261 -8.126 9.880 1.00 92.62 118 LEU A O 1
ATOM 898 N N . PHE A 1 119 ? -3.340 -5.883 10.100 1.00 92.69 119 PHE A N 1
ATOM 899 C CA . PHE A 1 119 ? -2.496 -5.780 11.290 1.00 92.69 119 PHE A CA 1
ATOM 900 C C . PHE A 1 119 ? -2.980 -4.654 12.204 1.00 92.69 119 PHE A C 1
ATOM 902 O O . PHE A 1 119 ? -3.427 -3.610 11.725 1.00 92.69 119 PHE A O 1
ATOM 909 N N . ASN A 1 120 ? -2.810 -4.835 13.515 1.00 92.69 120 ASN A N 1
ATOM 910 C CA . ASN A 1 120 ? -3.202 -3.840 14.519 1.00 92.69 120 ASN A CA 1
ATOM 911 C C . ASN A 1 120 ? -2.409 -2.534 14.401 1.00 92.69 120 ASN A C 1
ATOM 913 O O . ASN A 1 120 ? -2.946 -1.473 14.693 1.00 92.69 120 ASN A O 1
ATOM 917 N N . SER A 1 121 ? -1.147 -2.606 13.966 1.00 94.12 121 SER A N 1
ATOM 918 C CA . SER A 1 121 ? -0.341 -1.428 13.657 1.00 94.12 121 SER A CA 1
ATOM 919 C C . SER A 1 121 ? 0.784 -1.736 12.672 1.00 94.12 121 SER A C 1
ATOM 921 O O . SER A 1 121 ? 1.202 -2.888 12.526 1.00 94.12 121 SER A O 1
ATOM 923 N N . TRP A 1 122 ? 1.317 -0.703 12.013 1.00 93.31 122 TRP A N 1
ATOM 924 C CA . TRP A 1 122 ? 2.504 -0.835 11.160 1.00 93.31 122 TRP A CA 1
ATOM 925 C C . TRP A 1 122 ? 3.718 -1.329 11.945 1.00 93.31 122 TRP A C 1
ATOM 927 O O . TRP A 1 122 ? 4.432 -2.223 11.499 1.00 93.31 122 TRP A O 1
ATOM 937 N N . LYS A 1 123 ? 3.927 -0.788 13.148 1.00 93.00 123 LYS A N 1
ATOM 938 C CA . LYS A 1 123 ? 4.984 -1.236 14.060 1.00 93.00 123 LYS A CA 1
ATOM 939 C C . LYS A 1 123 ? 4.841 -2.719 14.418 1.00 93.00 123 LYS A C 1
ATOM 941 O O . LYS A 1 123 ? 5.848 -3.414 14.513 1.00 93.00 123 LYS A O 1
ATOM 946 N N . GLY A 1 124 ? 3.606 -3.209 14.548 1.00 91.19 124 GLY A N 1
ATOM 947 C CA . GLY A 1 124 ? 3.305 -4.62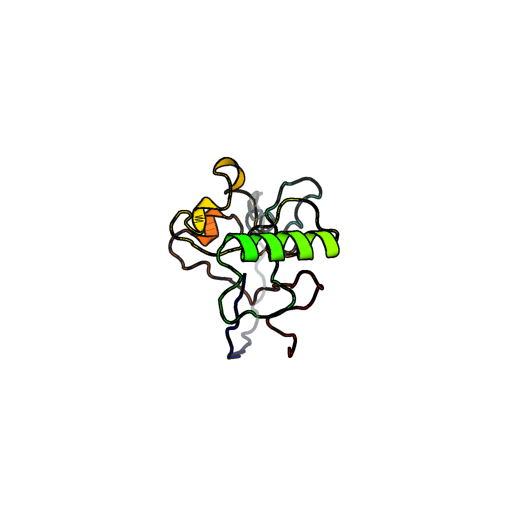0 14.787 1.00 91.19 124 GLY A CA 1
ATOM 948 C C . GLY A 1 124 ? 3.794 -5.560 13.680 1.00 91.19 124 GLY A C 1
ATOM 949 O O . GLY A 1 124 ? 4.161 -6.690 13.977 1.00 91.19 124 GLY A O 1
ATOM 950 N N . ILE A 1 125 ? 3.885 -5.094 12.427 1.00 91.25 125 ILE A N 1
ATOM 951 C CA . ILE A 1 125 ? 4.430 -5.888 11.309 1.00 91.25 125 ILE A CA 1
ATOM 952 C C . ILE A 1 125 ? 5.928 -6.166 11.515 1.00 91.25 125 ILE A C 1
ATOM 954 O O . ILE A 1 125 ? 6.415 -7.253 11.207 1.00 91.25 125 ILE A O 1
ATOM 958 N N . PHE A 1 126 ? 6.659 -5.187 12.054 1.00 90.62 126 PHE A N 1
ATOM 959 C CA . PHE A 1 126 ? 8.121 -5.197 12.168 1.00 90.62 126 PHE A CA 1
ATOM 960 C C . PHE A 1 126 ? 8.614 -5.444 13.604 1.00 90.62 126 PHE A C 1
ATOM 962 O O . PHE A 1 126 ? 9.724 -5.058 13.958 1.00 90.62 126 PHE A O 1
ATOM 969 N N . ASN A 1 127 ? 7.816 -6.118 14.437 1.00 87.25 127 ASN A N 1
ATOM 970 C CA . ASN A 1 127 ? 8.144 -6.437 15.835 1.00 87.25 127 ASN A CA 1
ATOM 971 C C . ASN A 1 127 ? 9.091 -7.649 16.010 1.00 87.25 127 ASN A C 1
ATOM 973 O O . ASN A 1 127 ? 9.284 -8.120 17.128 1.00 87.25 127 ASN A O 1
ATOM 977 N N . GLY A 1 128 ? 9.638 -8.189 14.916 1.00 84.81 128 GLY A N 1
ATOM 978 C CA . GLY A 1 128 ? 10.485 -9.386 14.918 1.00 84.81 128 GLY A CA 1
ATOM 979 C C . GLY A 1 128 ? 9.747 -10.712 14.693 1.00 84.81 128 GLY A C 1
ATOM 980 O O . GLY A 1 128 ? 10.403 -11.731 14.521 1.00 84.81 128 GLY A O 1
ATOM 981 N N . GLN A 1 129 ? 8.411 -10.722 14.605 1.00 83.88 129 GLN A N 1
ATOM 982 C CA . GLN A 1 129 ? 7.612 -11.935 14.340 1.00 83.88 129 GLN A CA 1
ATOM 983 C C . GLN A 1 129 ? 7.378 -12.209 12.842 1.00 83.88 129 GLN A C 1
ATOM 985 O O . GLN A 1 129 ? 6.544 -13.034 12.475 1.00 83.88 129 GLN A O 1
ATOM 990 N N . GLY A 1 130 ? 8.080 -11.493 11.958 1.00 82.25 130 GLY A N 1
ATOM 991 C CA . GLY A 1 130 ? 7.999 -11.694 10.508 1.00 82.25 130 GLY A CA 1
ATOM 992 C C . GLY A 1 130 ? 6.687 -11.241 9.856 1.00 82.25 130 GLY A C 1
ATOM 993 O O . GLY A 1 130 ? 6.401 -11.667 8.741 1.00 82.25 130 GLY A O 1
ATOM 994 N N . GLY A 1 131 ? 5.888 -10.395 10.518 1.00 85.31 131 GLY A N 1
ATOM 995 C CA . GLY A 1 131 ? 4.609 -9.928 9.973 1.00 85.31 131 GLY A CA 1
ATOM 996 C C . GLY A 1 131 ? 3.579 -11.052 9.828 1.00 85.31 131 GLY A C 1
ATOM 997 O O . GLY A 1 131 ? 2.911 -11.155 8.800 1.00 85.31 131 GLY A O 1
ATOM 998 N N . PHE A 1 132 ? 3.482 -11.916 10.840 1.00 86.88 132 PHE A N 1
ATOM 999 C CA . PHE A 1 132 ? 2.572 -13.057 10.853 1.00 86.88 132 PHE A CA 1
ATOM 1000 C C . PHE A 1 132 ? 1.099 -12.636 10.748 1.00 86.88 132 PHE A C 1
ATOM 1002 O O . PHE A 1 132 ? 0.637 -11.748 11.467 1.00 86.88 132 PHE A O 1
ATOM 1009 N N . PHE A 1 133 ? 0.347 -13.325 9.888 1.00 85.19 133 PHE A N 1
ATOM 1010 C CA . PHE A 1 133 ? -1.105 -13.200 9.812 1.00 85.19 133 PHE A CA 1
ATOM 1011 C C . PHE A 1 133 ? -1.761 -14.319 10.622 1.00 85.19 133 PHE A C 1
ATOM 1013 O O . PHE A 1 133 ? -1.525 -15.494 10.354 1.00 85.19 133 PHE A O 1
ATOM 1020 N N . SER A 1 134 ? -2.627 -13.966 11.574 1.00 78.88 134 SER A N 1
ATOM 1021 C CA . SER A 1 134 ? -3.365 -14.937 12.402 1.00 78.88 134 SER A CA 1
ATOM 1022 C C . SER A 1 134 ? -4.361 -15.794 11.615 1.00 78.88 134 SER A C 1
ATOM 1024 O O . SER A 1 134 ? -4.733 -16.879 12.051 1.00 78.88 134 SER A O 1
ATOM 1026 N N . GLN A 1 135 ? -4.790 -15.308 10.453 1.00 84.06 135 GLN A N 1
ATOM 1027 C CA . GLN A 1 135 ? -5.714 -15.965 9.536 1.00 84.06 135 GLN A CA 1
ATOM 1028 C C . GLN A 1 135 ? -5.285 -15.693 8.095 1.00 84.06 135 GLN A C 1
ATOM 1030 O O . GLN A 1 135 ? -4.520 -14.763 7.842 1.00 84.06 135 GLN A O 1
ATOM 1035 N N . ALA A 1 136 ? -5.803 -16.466 7.136 1.00 85.44 136 ALA A N 1
ATOM 1036 C CA . ALA A 1 136 ? -5.514 -16.248 5.720 1.00 85.44 136 ALA A CA 1
ATOM 1037 C C . ALA A 1 136 ? -5.883 -14.801 5.315 1.00 85.44 136 ALA A C 1
ATOM 1039 O O . ALA A 1 136 ? -7.066 -14.439 5.353 1.00 85.44 136 ALA A O 1
ATOM 1040 N N . PRO A 1 137 ? -4.905 -13.949 4.954 1.00 88.00 137 PRO A N 1
ATOM 1041 C CA . PRO A 1 137 ? -5.163 -12.528 4.794 1.00 88.00 137 PRO A CA 1
ATOM 1042 C C . PRO A 1 137 ? -5.872 -12.250 3.472 1.00 88.00 137 PRO A C 1
ATOM 1044 O O . PRO A 1 137 ? -5.501 -12.752 2.414 1.00 88.00 137 PRO A O 1
ATOM 1047 N N . ARG A 1 138 ? -6.886 -11.387 3.505 1.00 91.75 138 ARG A N 1
ATOM 1048 C CA . ARG A 1 138 ? -7.594 -10.947 2.297 1.00 91.75 138 ARG A CA 1
ATOM 1049 C C . ARG A 1 138 ? -6.867 -9.755 1.691 1.00 91.75 138 ARG A C 1
ATOM 1051 O O . ARG A 1 138 ? -7.229 -8.605 1.940 1.00 91.75 138 ARG A O 1
ATOM 1058 N N . ILE A 1 139 ? -5.813 -10.036 0.933 1.00 93.81 139 ILE A N 1
ATOM 1059 C CA . ILE A 1 139 ? -5.039 -9.015 0.223 1.00 93.81 139 ILE A CA 1
ATOM 1060 C C . ILE A 1 139 ? -5.634 -8.838 -1.170 1.00 93.81 139 ILE A C 1
ATOM 1062 O O . ILE A 1 139 ? -5.749 -9.792 -1.938 1.00 93.81 139 ILE A O 1
ATOM 1066 N N . TYR A 1 140 ? -5.990 -7.601 -1.500 1.00 95.38 140 TYR A N 1
ATOM 1067 C CA . TYR A 1 140 ? -6.570 -7.256 -2.790 1.00 95.38 140 TYR A CA 1
ATOM 1068 C C . TYR A 1 140 ? -5.603 -6.414 -3.624 1.00 95.38 140 TYR A C 1
ATOM 1070 O O . TYR A 1 140 ? -4.863 -5.579 -3.091 1.00 95.38 140 TYR A O 1
ATOM 1078 N N . SER A 1 141 ? -5.625 -6.616 -4.938 1.00 96.31 141 SER A N 1
ATOM 1079 C CA . SER A 1 141 ? -5.004 -5.705 -5.895 1.00 96.31 141 SER A CA 1
ATOM 1080 C C . SER A 1 141 ? -5.761 -4.376 -5.975 1.00 96.31 141 SER A C 1
ATOM 1082 O O . SER A 1 141 ? -6.897 -4.255 -5.503 1.00 96.31 141 SER A O 1
ATOM 1084 N N . PHE A 1 142 ? -5.167 -3.380 -6.631 1.00 96.12 142 PHE A N 1
ATOM 1085 C CA . PHE A 1 142 ? -5.873 -2.144 -6.979 1.00 96.12 142 PHE A CA 1
ATOM 1086 C C . PHE A 1 142 ? -7.102 -2.386 -7.876 1.00 96.12 142 PHE A C 1
ATOM 1088 O O . PHE A 1 142 ? -8.070 -1.642 -7.790 1.00 96.12 142 PHE A O 1
ATOM 1095 N N . SER A 1 143 ? -7.109 -3.450 -8.684 1.00 95.12 143 SER A N 1
ATOM 1096 C CA . SER A 1 143 ? -8.258 -3.895 -9.485 1.00 95.12 143 SER A CA 1
ATOM 1097 C C . SER A 1 143 ? -9.314 -4.673 -8.688 1.00 95.12 143 SER A C 1
ATOM 1099 O O . SER A 1 143 ? -10.327 -5.073 -9.254 1.00 95.12 143 SER A O 1
ATOM 1101 N N . GLY A 1 144 ? -9.106 -4.893 -7.385 1.00 94.50 144 GLY A N 1
ATOM 1102 C CA . GLY A 1 144 ? -10.072 -5.546 -6.497 1.00 94.50 144 GLY A CA 1
ATOM 1103 C C . GLY A 1 144 ? -10.011 -7.077 -6.472 1.00 94.50 144 GLY A C 1
ATOM 1104 O O . GLY A 1 144 ? -10.851 -7.702 -5.818 1.00 94.50 144 GLY A O 1
ATOM 1105 N N . LYS A 1 145 ? -9.015 -7.682 -7.131 1.00 93.69 145 LYS A N 1
ATOM 1106 C CA . LYS A 1 145 ? -8.782 -9.134 -7.172 1.00 93.69 145 LYS A CA 1
ATOM 1107 C C . LYS A 1 145 ? -8.092 -9.613 -5.898 1.00 93.69 145 LYS A C 1
ATOM 1109 O O . LYS A 1 145 ? -7.137 -8.981 -5.452 1.00 93.69 145 LYS A O 1
ATOM 1114 N N . ASN A 1 146 ? -8.550 -10.718 -5.308 1.00 92.62 146 ASN A N 1
ATOM 1115 C CA . ASN A 1 146 ? -7.877 -11.316 -4.151 1.00 92.62 146 ASN A CA 1
ATOM 1116 C C . ASN A 1 146 ? -6.649 -12.106 -4.619 1.00 92.62 146 ASN A C 1
ATOM 1118 O O . ASN A 1 146 ? -6.789 -13.145 -5.255 1.00 92.62 146 ASN A O 1
ATOM 1122 N N . VAL A 1 147 ? -5.451 -11.640 -4.273 1.00 90.88 147 VAL A N 1
ATOM 1123 C CA . VAL A 1 147 ? -4.196 -12.175 -4.829 1.00 90.88 147 VAL A CA 1
ATOM 1124 C C . VAL A 1 147 ? -3.844 -13.585 -4.358 1.00 90.88 147 VAL A C 1
ATOM 1126 O O . VAL A 1 147 ? -2.999 -14.232 -4.972 1.00 90.88 147 VAL A O 1
ATOM 1129 N N . LEU A 1 148 ? -4.459 -14.066 -3.273 1.00 87.50 148 LEU A N 1
ATOM 1130 C CA . LEU A 1 148 ? -4.226 -15.423 -2.770 1.00 87.50 148 LEU A CA 1
ATOM 1131 C C . LEU A 1 148 ? -5.161 -16.459 -3.395 1.00 87.50 148 LEU A C 1
ATOM 1133 O O . LEU A 1 148 ? -4.835 -17.644 -3.397 1.00 87.50 148 LEU A O 1
ATOM 1137 N N . THR A 1 149 ? -6.318 -16.030 -3.902 1.00 87.62 149 THR A N 1
ATOM 1138 C CA . THR A 1 149 ? -7.354 -16.939 -4.412 1.00 87.62 149 THR A CA 1
ATOM 1139 C C . THR A 1 149 ? -7.623 -16.781 -5.902 1.00 87.62 149 THR A C 1
ATOM 1141 O O . THR A 1 149 ? -8.185 -17.698 -6.489 1.00 87.62 149 THR A O 1
ATOM 1144 N N . ASP A 1 150 ? -7.266 -15.649 -6.513 1.00 79.88 150 ASP A N 1
ATOM 1145 C CA . ASP A 1 150 ? -7.465 -15.417 -7.944 1.00 79.88 150 ASP A CA 1
ATOM 1146 C C . ASP A 1 150 ? -6.443 -16.233 -8.765 1.00 79.88 150 ASP A C 1
ATOM 1148 O O . ASP A 1 150 ? -5.228 -16.044 -8.596 1.00 79.88 150 ASP A O 1
ATOM 1152 N N . PRO A 1 151 ? -6.887 -17.168 -9.626 1.00 66.81 151 PRO A N 1
ATOM 1153 C CA . PRO A 1 151 ? -6.016 -17.778 -10.618 1.00 66.81 151 PRO A CA 1
ATOM 1154 C C . PRO A 1 151 ? -5.671 -16.710 -11.666 1.00 66.81 151 PRO A C 1
ATOM 1156 O O . PRO A 1 151 ? -6.517 -16.369 -12.480 1.00 66.81 151 PRO A O 1
ATOM 1159 N N . LEU A 1 152 ? -4.450 -16.163 -11.569 1.00 59.44 152 LEU A N 1
ATOM 1160 C CA . LEU A 1 152 ? -3.862 -15.155 -12.474 1.00 59.44 152 LEU A CA 1
ATOM 1161 C C . LEU A 1 152 ? -4.425 -15.159 -13.903 1.00 59.44 152 LEU A C 1
ATOM 1163 O O . LEU A 1 152 ? -4.350 -16.233 -14.543 1.00 59.44 152 LEU A O 1
#

Solvent-accessible surface area (backbone atoms only — not comparable to full-atom values): 10124 Å² total; per-residue (Å²): 72,91,72,89,86,84,88,82,91,86,86,88,85,87,90,85,87,89,85,86,90,82,94,82,86,87,76,96,68,86,75,83,70,52,72,70,54,70,75,65,55,72,75,56,97,81,64,77,67,41,76,48,48,24,64,80,64,91,77,97,68,82,47,71,53,70,64,40,34,24,48,51,34,37,56,42,34,54,75,53,70,50,85,81,86,49,65,52,72,55,66,54,101,89,40,55,59,82,65,74,55,56,79,90,56,28,72,28,33,26,18,23,80,85,60,52,76,70,38,77,17,52,52,64,39,70,68,77,70,78,49,73,62,96,55,92,74,80,47,20,19,46,82,67,48,43,63,87,76,54,84,126

Mean predicted aligned error: 13.66 Å

Nearest PDB structures (foldseek):
  1bnl-assembly1_A  TM=9.806E-01  e=4.885E-10  Homo sapiens
  1koe-assembly1_A  TM=9.832E-01  e=8.972E-10  Mus musculus
  1dy2-assembly1_A  TM=9.509E-01  e=4.268E-10  Mus musculus
  1dy0-assembly1_A  TM=9.752E-01  e=3.965E-09  Mus musculus

Radius of gyration: 20.62 Å; Cα contacts (8 Å, |Δi|>4): 159; chains: 1; bounding box: 47×43×57 Å